Protein AF-A0A954SUG3-F1 (afdb_monomer_lite)

Structure (mmCIF, N/CA/C/O backbone):
data_AF-A0A954SUG3-F1
#
_entry.id   AF-A0A954SUG3-F1
#
loop_
_atom_site.group_PDB
_atom_site.id
_atom_site.type_symbol
_atom_site.label_atom_id
_atom_site.label_alt_id
_atom_site.label_comp_id
_atom_site.label_asym_id
_atom_site.label_ent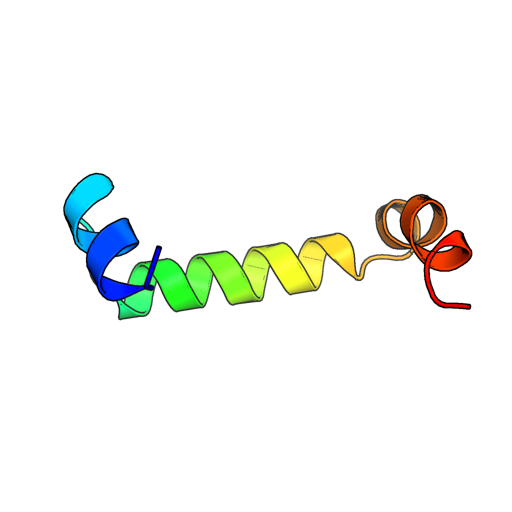ity_id
_atom_site.label_seq_id
_atom_site.pdbx_PDB_ins_code
_atom_site.Cartn_x
_atom_site.Cartn_y
_atom_site.Cartn_z
_atom_site.occupancy
_atom_site.B_iso_or_equiv
_atom_site.auth_seq_id
_atom_site.auth_comp_id
_atom_site.auth_asym_id
_atom_site.auth_atom_id
_atom_site.pdbx_PDB_model_num
ATOM 1 N N . TYR A 1 1 ? -13.669 1.307 -5.879 1.00 85.94 1 TYR A N 1
ATOM 2 C CA . TYR A 1 1 ? -13.397 1.142 -4.445 1.00 85.94 1 TYR A CA 1
ATOM 3 C C . TYR A 1 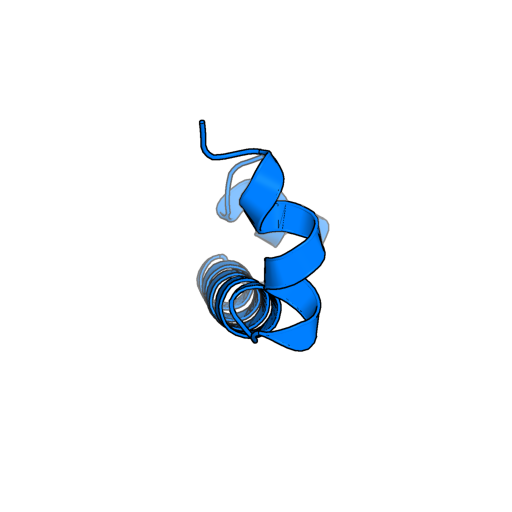1 ? -12.453 2.241 -3.986 1.00 85.94 1 TYR A C 1
ATOM 5 O O . TYR A 1 1 ? -11.344 2.319 -4.499 1.00 85.94 1 TYR A O 1
ATOM 13 N N . THR A 1 2 ? -12.896 3.113 -3.0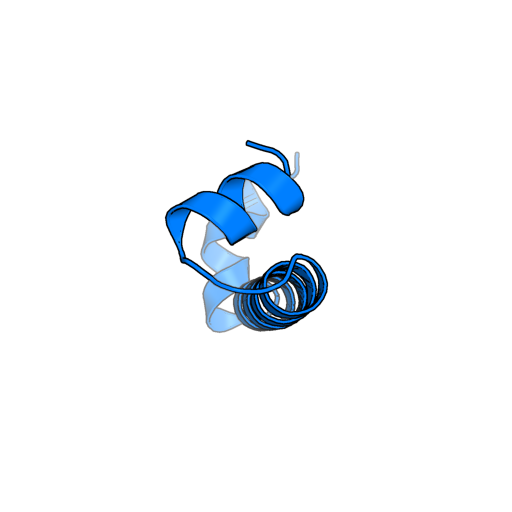83 1.00 96.50 2 THR A N 1
ATOM 14 C CA . THR A 1 2 ? -12.051 4.121 -2.413 1.00 96.50 2 THR A CA 1
ATOM 15 C C . THR A 1 2 ? -11.191 3.478 -1.319 1.00 96.50 2 THR A C 1
ATOM 17 O O . THR A 1 2 ? -11.506 2.386 -0.843 1.00 96.50 2 THR A O 1
ATOM 20 N N . LEU A 1 3 ? -10.116 4.142 -0.873 1.00 96.62 3 LEU A N 1
ATOM 21 C CA . LEU A 1 3 ? -9.287 3.644 0.238 1.00 96.62 3 LEU A CA 1
ATOM 22 C C . LEU A 1 3 ? -10.110 3.454 1.525 1.00 96.62 3 LEU A C 1
ATOM 24 O O . LEU A 1 3 ? -9.857 2.529 2.295 1.00 96.62 3 LEU A O 1
ATOM 28 N N . GLU A 1 4 ? -11.109 4.306 1.744 1.00 96.88 4 GLU A N 1
ATOM 29 C CA . GLU A 1 4 ? -12.082 4.222 2.829 1.00 96.88 4 GLU A CA 1
ATOM 30 C C . GLU A 1 4 ? -12.981 2.987 2.705 1.00 96.88 4 GLU A C 1
ATOM 32 O O . GLU A 1 4 ? -13.171 2.270 3.687 1.00 96.88 4 GLU A O 1
ATOM 37 N N . GLU A 1 5 ? -13.516 2.707 1.514 1.00 98.00 5 GLU A N 1
ATOM 38 C CA . GLU A 1 5 ? -14.323 1.506 1.258 1.00 98.00 5 GLU A CA 1
ATOM 39 C C . GLU A 1 5 ? -13.506 0.228 1.459 1.00 98.00 5 GLU A C 1
ATOM 41 O O . GLU A 1 5 ? -13.953 -0.685 2.153 1.00 98.00 5 GLU A O 1
ATOM 46 N N . VAL A 1 6 ? -12.282 0.184 0.924 1.00 97.69 6 VAL A N 1
ATOM 47 C CA . VAL A 1 6 ? -11.357 -0.940 1.128 1.00 97.69 6 VAL A CA 1
ATOM 48 C C . VAL A 1 6 ? -11.025 -1.086 2.616 1.00 97.69 6 VAL A C 1
ATOM 50 O O . VAL A 1 6 ? -11.079 -2.188 3.155 1.00 97.69 6 VAL A O 1
ATOM 53 N N . GLY A 1 7 ? -10.769 0.018 3.323 1.00 97.81 7 GLY A N 1
ATOM 54 C CA . GLY A 1 7 ? -10.544 0.008 4.769 1.00 97.81 7 GLY A CA 1
ATOM 55 C C . GLY A 1 7 ? -11.706 -0.623 5.544 1.00 97.81 7 GLY A C 1
ATOM 56 O O . GLY A 1 7 ? -11.479 -1.481 6.397 1.00 97.81 7 GLY A O 1
ATOM 57 N N . ARG A 1 8 ? -12.957 -0.285 5.197 1.00 97.88 8 ARG A N 1
ATOM 58 C CA . ARG A 1 8 ? -14.154 -0.896 5.807 1.00 97.88 8 ARG A CA 1
ATOM 59 C C . ARG A 1 8 ? -14.240 -2.399 5.541 1.00 97.88 8 ARG A C 1
ATOM 61 O O . ARG A 1 8 ? -14.474 -3.152 6.482 1.00 97.88 8 ARG A O 1
ATOM 68 N N . ILE A 1 9 ? -14.015 -2.834 4.299 1.00 97.81 9 ILE A N 1
ATOM 69 C CA . ILE A 1 9 ? -14.059 -4.256 3.907 1.00 97.81 9 ILE A CA 1
ATOM 70 C C . ILE A 1 9 ? -13.029 -5.070 4.697 1.00 97.81 9 ILE A C 1
ATOM 72 O O . ILE A 1 9 ? -13.353 -6.108 5.270 1.00 97.81 9 ILE A O 1
ATOM 76 N N . PHE A 1 10 ? -11.795 -4.572 4.771 1.00 97.44 10 PHE A N 1
ATOM 77 C CA . PHE A 1 10 ? -10.689 -5.259 5.438 1.00 97.44 10 PHE A CA 1
ATOM 78 C C . PHE A 1 10 ? -10.596 -4.959 6.942 1.00 97.44 10 PHE A C 1
ATOM 80 O O . PHE A 1 10 ? -9.682 -5.451 7.599 1.00 97.44 10 PHE A O 1
ATOM 87 N N . LYS A 1 11 ? -11.535 -4.180 7.500 1.00 98.00 11 LYS A N 1
ATOM 88 C CA . LYS A 1 11 ? -11.555 -3.736 8.906 1.00 98.00 11 LYS A CA 1
ATOM 89 C C . LYS A 1 11 ? -10.238 -3.083 9.351 1.00 98.00 11 LYS A C 1
ATOM 91 O O . LYS A 1 11 ? -9.763 -3.301 10.463 1.00 98.00 11 LYS A O 1
ATOM 96 N N . VAL A 1 12 ? -9.644 -2.272 8.480 1.00 97.50 12 VAL A N 1
ATOM 97 C CA . VAL A 1 12 ? -8.416 -1.511 8.747 1.00 97.50 12 VAL A CA 1
ATOM 98 C C . VAL A 1 12 ? -8.604 -0.038 8.406 1.00 97.50 12 VAL A C 1
ATOM 100 O O . VAL A 1 12 ? -9.553 0.362 7.735 1.00 97.50 12 VAL A O 1
ATOM 103 N N . THR A 1 13 ? -7.685 0.805 8.868 1.00 98.25 13 THR A N 1
ATOM 104 C CA . THR A 1 13 ? -7.747 2.238 8.579 1.00 98.25 13 THR A CA 1
ATOM 105 C C . THR A 1 13 ? -7.412 2.531 7.115 1.00 98.25 13 THR A C 1
ATOM 107 O O . THR A 1 13 ? -6.621 1.828 6.481 1.00 98.25 13 THR A O 1
ATOM 110 N N . ARG A 1 14 ? -7.955 3.635 6.592 1.00 98.19 14 ARG A N 1
ATOM 111 C CA . ARG A 1 14 ? -7.596 4.193 5.275 1.00 98.19 14 ARG A CA 1
ATOM 112 C C . ARG A 1 14 ? -6.079 4.359 5.118 1.00 98.19 14 ARG A C 1
ATOM 114 O O . ARG A 1 14 ? -5.505 3.998 4.094 1.00 98.19 14 ARG A O 1
ATOM 121 N N . GLU A 1 15 ? -5.425 4.859 6.165 1.00 98.44 15 GLU A N 1
ATOM 122 C CA . GLU A 1 15 ? -3.973 5.048 6.222 1.00 98.44 15 GLU A CA 1
ATOM 123 C C . GLU A 1 15 ? -3.219 3.725 6.028 1.00 98.44 15 GLU A C 1
ATOM 125 O O . GLU A 1 15 ? -2.243 3.670 5.278 1.00 98.44 15 GLU A O 1
ATOM 130 N N . ARG A 1 16 ? -3.714 2.632 6.625 1.00 98.00 16 ARG A N 1
ATOM 131 C CA . ARG A 1 16 ? -3.132 1.300 6.449 1.00 98.00 16 ARG A CA 1
ATOM 132 C C . ARG A 1 16 ? -3.268 0.794 5.012 1.00 98.00 16 ARG A C 1
ATOM 134 O O . ARG A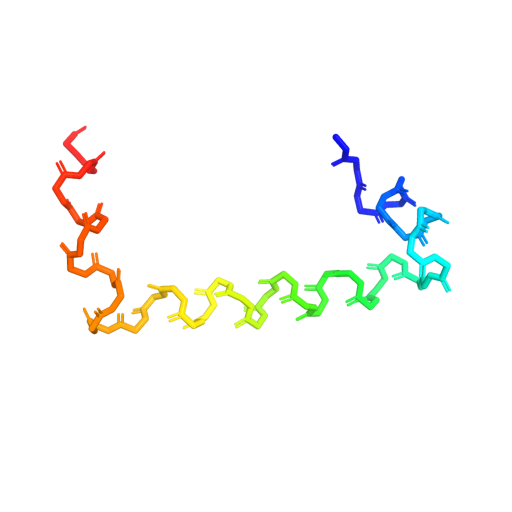 1 16 ? -2.299 0.235 4.499 1.00 98.00 16 ARG A O 1
ATOM 141 N N . ILE A 1 17 ? -4.413 1.008 4.358 1.00 98.38 17 ILE A N 1
ATOM 142 C CA . ILE A 1 17 ? -4.591 0.646 2.941 1.00 98.38 17 ILE A CA 1
ATOM 143 C C . ILE A 1 17 ? -3.605 1.420 2.063 1.00 98.38 17 ILE A C 1
ATOM 145 O O . ILE A 1 17 ? -2.880 0.798 1.290 1.00 98.38 17 ILE A O 1
ATOM 149 N N . ARG A 1 18 ? -3.482 2.741 2.249 1.00 98.38 18 ARG A N 1
ATOM 150 C CA . ARG A 1 18 ? -2.528 3.571 1.490 1.00 98.38 18 ARG A CA 1
ATOM 151 C C . ARG A 1 18 ? -1.073 3.112 1.675 1.00 98.38 18 ARG A C 1
ATOM 153 O O . ARG A 1 18 ? -0.307 3.084 0.718 1.00 98.38 18 ARG A O 1
ATOM 160 N N . GLN A 1 19 ? -0.673 2.705 2.882 1.00 98.69 19 GLN A N 1
ATOM 161 C CA . GLN A 1 19 ? 0.671 2.150 3.109 1.00 98.69 19 GLN A CA 1
ATOM 162 C C . GLN A 1 19 ? 0.897 0.826 2.362 1.00 98.69 19 GLN A C 1
ATOM 164 O O . GLN A 1 19 ? 1.983 0.592 1.825 1.00 98.69 19 GLN A O 1
ATOM 169 N N . ILE A 1 20 ? -0.108 -0.057 2.344 1.00 98.12 20 ILE A N 1
ATOM 170 C CA . ILE A 1 20 ? -0.043 -1.333 1.620 1.00 98.12 20 ILE A CA 1
ATOM 171 C C . ILE A 1 20 ? 0.047 -1.080 0.113 1.00 98.12 20 ILE A C 1
ATOM 173 O O . ILE A 1 20 ? 0.896 -1.686 -0.538 1.00 98.12 20 ILE A O 1
ATOM 177 N N . GLU A 1 21 ? -0.761 -0.161 -0.413 1.00 98.06 21 GLU A N 1
ATOM 178 C CA . GLU A 1 21 ? -0.740 0.269 -1.814 1.00 98.06 21 GLU A CA 1
ATOM 179 C C . GLU A 1 21 ? 0.645 0.787 -2.212 1.00 98.06 21 GLU A C 1
ATOM 181 O O . GLU A 1 21 ? 1.264 0.240 -3.124 1.00 98.06 21 GLU A O 1
ATOM 186 N N . ALA A 1 22 ? 1.199 1.749 -1.465 1.00 98.25 22 ALA A N 1
ATOM 187 C CA . ALA A 1 22 ? 2.534 2.284 -1.731 1.00 98.25 22 ALA A CA 1
ATOM 188 C C . ALA A 1 22 ? 3.610 1.182 -1.735 1.00 98.25 22 ALA A C 1
ATOM 190 O O . ALA A 1 22 ? 4.489 1.141 -2.600 1.00 98.25 22 ALA A O 1
ATOM 191 N N . LYS A 1 23 ? 3.526 0.231 -0.793 1.00 98.38 23 LYS A N 1
ATOM 192 C CA . LYS A 1 23 ? 4.438 -0.919 -0.740 1.00 98.38 23 LYS A CA 1
ATOM 193 C C . LYS A 1 23 ? 4.248 -1.869 -1.927 1.00 98.38 23 LYS A C 1
ATOM 195 O O . LYS A 1 23 ? 5.235 -2.434 -2.396 1.00 98.38 23 LYS A O 1
ATOM 200 N N . ALA A 1 24 ? 3.019 -2.082 -2.386 1.00 97.75 24 ALA A N 1
ATOM 201 C CA . ALA A 1 24 ? 2.711 -2.934 -3.530 1.00 97.75 24 ALA A CA 1
ATOM 202 C C . ALA A 1 24 ? 3.212 -2.311 -4.840 1.00 97.75 24 ALA A C 1
ATOM 204 O O . ALA A 1 24 ? 3.923 -2.986 -5.582 1.00 97.75 24 ALA A O 1
ATOM 205 N N . VAL A 1 25 ? 2.956 -1.018 -5.062 1.00 97.00 25 VAL A N 1
ATOM 206 C CA . VAL A 1 25 ? 3.467 -0.268 -6.222 1.00 97.00 25 VAL A CA 1
ATOM 207 C C . VAL A 1 25 ? 4.990 -0.340 -6.276 1.00 97.00 25 VAL A C 1
ATOM 209 O O . VAL A 1 25 ? 5.551 -0.744 -7.292 1.00 97.00 25 VAL A O 1
ATOM 212 N N . ARG A 1 26 ? 5.675 -0.079 -5.155 1.00 97.31 26 ARG A N 1
ATOM 213 C CA . ARG A 1 26 ? 7.140 -0.194 -5.083 1.00 97.31 26 ARG A CA 1
ATOM 214 C C . ARG A 1 26 ? 7.645 -1.594 -5.452 1.00 97.31 26 ARG A C 1
ATOM 216 O O . ARG A 1 26 ? 8.712 -1.722 -6.043 1.00 97.31 26 ARG A O 1
ATOM 223 N N . LYS A 1 27 ? 6.912 -2.655 -5.092 1.00 96.94 27 LYS A N 1
ATOM 224 C CA . LYS A 1 27 ? 7.267 -4.027 -5.488 1.00 96.94 27 LYS A CA 1
ATOM 225 C C . LYS A 1 27 ? 7.075 -4.244 -6.987 1.00 96.94 27 LYS A C 1
ATOM 227 O O . LYS A 1 27 ? 7.931 -4.865 -7.598 1.00 96.94 27 LYS A O 1
ATOM 232 N N . LEU A 1 28 ? 5.982 -3.753 -7.570 1.00 96.00 28 LEU A N 1
ATOM 233 C CA . LEU A 1 28 ? 5.702 -3.889 -9.006 1.00 96.00 28 LEU A CA 1
ATOM 234 C C . LEU A 1 28 ? 6.706 -3.121 -9.876 1.00 96.00 28 LEU A C 1
ATOM 236 O O . LEU A 1 28 ? 7.013 -3.564 -10.972 1.00 96.00 28 LEU A O 1
ATOM 240 N N . GLN A 1 29 ? 7.277 -2.031 -9.361 1.00 94.69 29 GLN A N 1
ATOM 241 C CA . GLN A 1 29 ? 8.336 -1.267 -10.031 1.00 94.69 29 GLN A CA 1
ATOM 242 C C . GLN A 1 29 ? 9.704 -1.976 -10.064 1.00 94.69 29 GLN A C 1
ATOM 244 O O . GLN A 1 29 ? 10.622 -1.486 -10.718 1.00 94.69 29 GLN A O 1
ATOM 249 N N . GLN A 1 30 ? 9.885 -3.102 -9.362 1.00 96.62 30 GLN A N 1
ATOM 250 C CA . GLN A 1 30 ? 11.143 -3.851 -9.421 1.00 96.62 30 GLN A CA 1
ATOM 251 C C . GLN A 1 30 ? 11.357 -4.438 -10.826 1.00 96.62 30 GLN A C 1
ATOM 253 O O . GLN A 1 30 ? 10.402 -4.987 -11.371 1.00 96.62 30 GLN A O 1
ATOM 258 N N . PRO A 1 31 ? 12.590 -4.421 -11.378 1.00 94.75 31 PRO A N 1
ATOM 259 C CA . PRO A 1 31 ? 12.857 -4.826 -12.763 1.00 94.75 31 PRO A CA 1
ATOM 260 C C . PRO A 1 31 ? 12.293 -6.196 -13.143 1.00 94.75 31 PRO A C 1
ATOM 262 O O . PRO A 1 31 ? 11.697 -6.347 -14.200 1.00 94.75 31 PRO A O 1
ATOM 265 N N . SER A 1 32 ? 12.407 -7.182 -12.250 1.00 94.19 32 SER A N 1
ATOM 266 C CA . SER A 1 32 ? 11.897 -8.536 -12.490 1.00 94.19 32 SER A CA 1
ATOM 267 C C . SER A 1 32 ? 10.373 -8.630 -12.607 1.00 94.19 32 SER A C 1
ATOM 269 O O . SER A 1 32 ? 9.877 -9.644 -13.074 1.00 94.19 32 SER A O 1
ATOM 271 N N . ARG A 1 33 ? 9.624 -7.615 -12.161 1.00 93.31 33 ARG A N 1
ATOM 272 C CA . ARG A 1 33 ? 8.153 -7.563 -12.235 1.00 93.31 33 ARG A CA 1
ATOM 273 C C . ARG A 1 33 ? 7.659 -6.523 -13.231 1.00 93.31 33 ARG A C 1
ATOM 275 O O . ARG A 1 33 ? 6.619 -6.721 -13.845 1.00 93.31 33 ARG A O 1
ATOM 282 N N . SER A 1 34 ? 8.390 -5.421 -13.391 1.00 95.06 34 SER A N 1
ATOM 283 C CA . SER A 1 34 ? 8.027 -4.366 -14.333 1.00 95.06 34 SER A CA 1
ATOM 284 C C . SER A 1 34 ? 8.308 -4.745 -15.786 1.00 95.06 34 SER A C 1
ATOM 286 O O . SER A 1 34 ? 7.640 -4.209 -16.660 1.00 95.06 34 SER A O 1
ATOM 288 N N . GLN A 1 35 ? 9.226 -5.684 -16.056 1.00 93.75 35 GLN A N 1
ATOM 289 C CA . GLN A 1 35 ? 9.522 -6.176 -17.411 1.00 93.75 35 GLN A CA 1
ATOM 290 C C . GLN A 1 35 ? 8.297 -6.744 -18.140 1.00 93.75 35 GLN A C 1
ATOM 292 O O . GLN A 1 35 ? 8.118 -6.484 -19.324 1.00 93.75 35 GLN A O 1
ATOM 297 N N . GLU 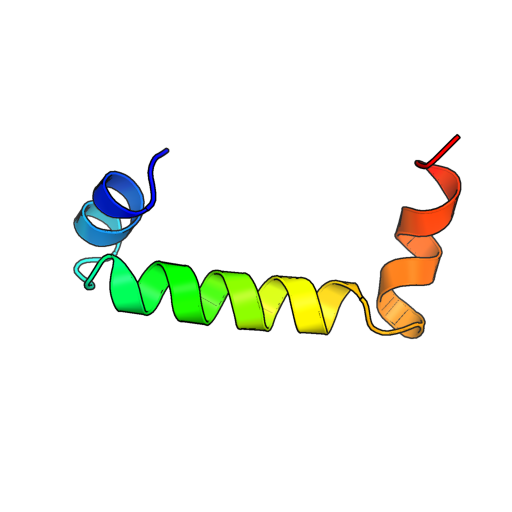A 1 36 ? 7.429 -7.484 -17.447 1.00 90.00 36 GLU A N 1
ATOM 298 C CA . GLU A 1 36 ? 6.193 -8.005 -18.054 1.00 90.00 36 GLU A CA 1
ATOM 299 C C . GLU A 1 36 ? 5.185 -6.888 -18.356 1.00 90.00 36 GLU A C 1
ATOM 301 O O . GLU A 1 36 ? 4.377 -7.007 -19.271 1.00 90.00 36 GLU A O 1
ATOM 306 N N . LEU A 1 37 ? 5.242 -5.788 -17.601 1.00 90.44 37 LEU A N 1
ATOM 307 C CA . LEU A 1 37 ? 4.306 -4.670 -17.703 1.00 90.44 37 LEU A CA 1
ATOM 308 C C . LEU A 1 37 ? 4.801 -3.557 -18.640 1.00 90.44 37 LEU A C 1
ATOM 310 O O . LEU A 1 37 ? 4.000 -2.731 -19.072 1.00 90.44 37 LEU A O 1
ATOM 314 N N . SER A 1 38 ? 6.096 -3.513 -18.970 1.00 89.44 38 SER A N 1
ATOM 315 C CA . SER A 1 38 ? 6.684 -2.41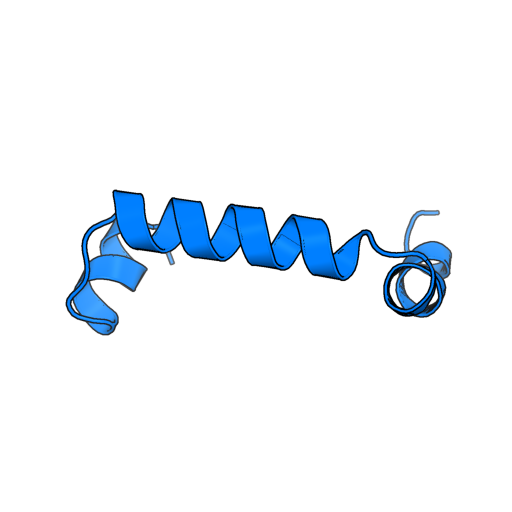7 -19.749 1.00 89.44 38 SER A CA 1
ATOM 316 C C . SER A 1 38 ? 6.178 -2.352 -21.188 1.00 89.44 38 SER A C 1
ATOM 318 O O . SER A 1 38 ? 6.123 -1.265 -21.746 1.00 89.44 38 SER A O 1
ATOM 320 N N . GLY A 1 39 ? 5.773 -3.485 -21.772 1.00 92.06 39 GLY A N 1
ATOM 321 C CA . GLY A 1 39 ? 5.218 -3.541 -23.132 1.00 92.06 39 GLY A CA 1
ATOM 322 C C . GLY A 1 39 ? 3.789 -3.002 -23.271 1.00 92.06 39 GLY A C 1
ATOM 323 O O . GLY A 1 39 ? 3.240 -3.044 -24.361 1.00 92.06 39 GLY A O 1
ATOM 324 N N . PHE A 1 40 ? 3.170 -2.533 -22.183 1.00 92.69 40 PHE A N 1
ATOM 325 C CA . PHE A 1 40 ? 1.812 -1.973 -22.179 1.00 92.69 40 PHE A CA 1
ATOM 326 C C . PHE A 1 40 ? 1.787 -0.438 -22.069 1.00 92.69 40 PHE A C 1
ATOM 328 O O . PHE A 1 40 ? 0.711 0.136 -21.927 1.00 92.69 40 PHE A O 1
ATOM 335 N N . LEU A 1 41 ? 2.953 0.218 -22.062 1.00 88.19 41 LEU A N 1
ATOM 336 C CA . LEU A 1 41 ? 3.096 1.667 -21.858 1.00 88.19 41 LEU A CA 1
ATOM 337 C C . LEU A 1 41 ? 3.274 2.470 -23.163 1.00 88.19 41 LEU A C 1
ATOM 339 O O . LEU A 1 41 ? 3.765 3.596 -23.091 1.00 88.19 41 LEU A O 1
ATOM 343 N N . ASP A 1 42 ? 2.896 1.905 -24.315 1.00 67.81 42 ASP A N 1
ATOM 344 C CA . ASP A 1 42 ? 2.926 2.592 -25.620 1.00 67.81 42 ASP A CA 1
ATOM 345 C C . ASP A 1 42 ? 2.004 3.827 -25.678 1.00 67.81 42 ASP A C 1
ATOM 347 O O . ASP A 1 42 ? 0.837 3.738 -25.222 1.00 67.81 42 ASP A O 1
#

Radius of gyration: 13.4 Å; chains: 1; bounding box: 27×14×34 Å

Secondary structure (DSSP, 8-state):
--HHHHHHHHTS-HHHHHHHHHHHHHHHTSHHHHHHHGGG--

Sequence (42 aa):
YTLEEVGRIFKVTRERIRQIEAKAVRKLQQPSRSQELSGFLD

pLDDT: mean 95.17, std 5.29, range [67.81, 98.69]

Foldseek 3Di:
DQLCVVCVVVVHDSVVSVVVVVVVVVVCPPPVNCVVVVVVPD